Protein AF-A0ABD7TX06-F1 (afdb_monomer_lite)

InterPro domains:
  IPR019251 Domain of unknown function DUF2231, transmembrane [PF09990] (2-89)

Secondary structure (DSSP, 8-state):
---HHHHHHHHHHHHHHHHHHHHHHHHH--HHHHHHHHHHHHHHHHHHHHHHHTTHHHHHHHHHHS-HHHHHHHHHHHHHHHHHHHHHHHHHHHHHHHHHHTT-TT--

pLDDT: mean 84.51, std 13.32, range [43.75, 97.19]

Radius of gyration: 16.76 Å; chains: 1; bounding box: 37×19×48 Å

Structure (mmCIF, N/CA/C/O backbone):
data_AF-A0ABD7TX06-F1
#
_entry.id   AF-A0ABD7TX06-F1
#
loop_
_atom_site.group_PDB
_atom_site.id
_atom_site.type_symbol
_atom_site.label_atom_id
_atom_site.label_alt_id
_atom_site.label_comp_id
_atom_site.label_asym_id
_atom_site.label_entity_id
_atom_site.label_seq_id
_atom_site.pdbx_PDB_ins_code
_atom_site.Cartn_x
_atom_site.Cartn_y
_atom_site.Cartn_z
_atom_site.occupancy
_atom_site.B_iso_or_equiv
_atom_site.auth_seq_id
_atom_site.auth_comp_id
_atom_site.auth_asym_id
_atom_site.auth_atom_id
_atom_site.pdbx_PDB_model_num
ATOM 1 N N . MET A 1 1 ? 23.122 -10.996 -10.806 1.00 45.19 1 MET A N 1
ATOM 2 C CA . MET A 1 1 ? 21.690 -11.373 -10.761 1.00 45.19 1 MET A CA 1
ATOM 3 C C . MET A 1 1 ? 20.922 -10.098 -10.468 1.00 45.19 1 MET A C 1
ATOM 5 O O . MET A 1 1 ? 21.385 -9.391 -9.576 1.00 45.19 1 MET A O 1
ATOM 9 N N . PRO A 1 2 ? 19.848 -9.741 -11.194 1.00 50.44 2 PRO A N 1
ATOM 10 C CA . PRO A 1 2 ? 19.104 -8.538 -10.861 1.00 50.44 2 PRO A CA 1
ATOM 11 C C . PRO A 1 2 ? 18.390 -8.828 -9.539 1.00 50.44 2 PRO A C 1
ATOM 13 O O . PRO A 1 2 ? 17.376 -9.510 -9.500 1.00 50.44 2 PRO A O 1
ATOM 16 N N . LEU A 1 3 ? 18.982 -8.388 -8.430 1.00 48.09 3 LEU A N 1
ATOM 17 C CA . LEU A 1 3 ? 18.360 -8.443 -7.104 1.00 48.09 3 LEU A CA 1
ATOM 18 C C . LEU A 1 3 ? 17.135 -7.510 -7.038 1.00 48.09 3 LEU A C 1
ATOM 20 O O . LEU A 1 3 ? 16.281 -7.654 -6.171 1.00 48.09 3 LEU A O 1
ATOM 24 N N . HIS A 1 4 ? 17.051 -6.581 -7.991 1.00 49.94 4 HIS A N 1
ATOM 25 C CA . HIS A 1 4 ? 16.104 -5.477 -8.072 1.00 49.94 4 HIS A CA 1
ATOM 26 C C . HIS A 1 4 ? 14.615 -5.890 -8.065 1.00 49.94 4 HIS A C 1
ATOM 28 O O . HIS A 1 4 ? 13.906 -5.386 -7.195 1.00 49.94 4 HIS A O 1
ATOM 34 N N . PRO A 1 5 ? 14.124 -6.881 -8.848 1.00 56.25 5 PRO A N 1
ATOM 35 C CA . PRO A 1 5 ? 12.699 -7.240 -8.853 1.00 56.25 5 PRO A CA 1
ATOM 36 C C . PRO A 1 5 ? 12.209 -7.814 -7.517 1.00 56.25 5 PRO A C 1
ATOM 38 O O . PRO A 1 5 ? 11.039 -7.669 -7.165 1.00 56.25 5 PRO A O 1
ATOM 41 N N . LEU A 1 6 ? 13.102 -8.458 -6.757 1.00 52.09 6 LEU A N 1
ATOM 42 C CA . LEU A 1 6 ? 12.753 -9.131 -5.507 1.00 52.09 6 LEU A CA 1
ATOM 43 C C . LEU A 1 6 ? 12.515 -8.132 -4.366 1.00 52.09 6 LEU A C 1
ATOM 45 O O . LEU A 1 6 ? 11.606 -8.327 -3.562 1.00 52.09 6 LEU A O 1
ATOM 49 N N . PHE A 1 7 ? 13.299 -7.050 -4.316 1.00 52.03 7 PHE A N 1
ATOM 50 C CA . PHE A 1 7 ? 13.157 -6.020 -3.285 1.00 52.03 7 PHE A CA 1
ATOM 51 C C . PHE A 1 7 ? 12.019 -5.036 -3.583 1.00 52.03 7 PHE A C 1
ATOM 53 O O . PHE A 1 7 ? 11.390 -4.569 -2.637 1.00 52.03 7 PHE A O 1
ATOM 60 N N . VAL A 1 8 ? 11.695 -4.784 -4.861 1.00 56.72 8 VAL A N 1
ATOM 61 C CA . VAL A 1 8 ? 10.598 -3.869 -5.236 1.00 56.72 8 VAL A CA 1
ATOM 62 C C . VAL A 1 8 ? 9.195 -4.495 -5.201 1.00 56.72 8 VAL A C 1
ATOM 64 O O . VAL A 1 8 ? 8.220 -3.770 -5.031 1.00 56.72 8 VAL A O 1
ATOM 67 N N . HIS A 1 9 ? 9.053 -5.825 -5.309 1.00 64.94 9 HIS A N 1
ATOM 68 C CA . HIS A 1 9 ? 7.734 -6.493 -5.274 1.00 64.94 9 HIS A CA 1
ATOM 69 C C . HIS A 1 9 ? 7.293 -6.956 -3.875 1.00 64.94 9 HIS A C 1
ATOM 71 O O . HIS A 1 9 ? 6.107 -7.203 -3.642 1.00 64.94 9 HIS A O 1
ATOM 77 N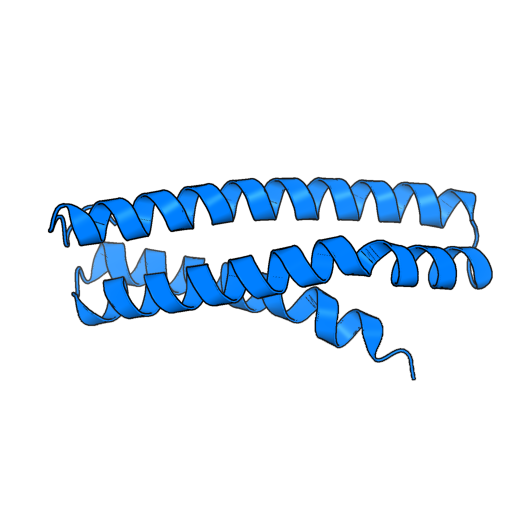 N . PHE A 1 10 ? 8.222 -7.055 -2.921 1.00 69.00 10 PHE A N 1
ATOM 78 C CA . PHE A 1 10 ? 7.934 -7.464 -1.542 1.00 69.00 10 PHE A CA 1
ATOM 79 C C . PHE A 1 10 ? 6.873 -6.598 -0.814 1.00 69.00 10 PHE A C 1
ATOM 81 O O . PHE A 1 10 ? 6.054 -7.164 -0.082 1.00 69.00 10 PHE A O 1
ATOM 88 N N . PRO A 1 11 ? 6.782 -5.269 -1.034 1.00 80.62 11 PRO A N 1
ATOM 89 C CA . PRO A 1 11 ? 5.785 -4.434 -0.359 1.00 80.62 11 PRO A CA 1
ATOM 90 C C . PRO A 1 11 ? 4.336 -4.749 -0.732 1.00 80.62 11 PRO A C 1
ATOM 92 O O . PRO A 1 11 ? 3.459 -4.728 0.129 1.00 80.62 11 PRO A O 1
ATOM 95 N N . ILE A 1 12 ? 4.067 -5.083 -1.998 1.00 83.81 12 ILE A N 1
ATOM 96 C CA . ILE A 1 12 ? 2.711 -5.417 -2.462 1.00 83.81 12 ILE A CA 1
ATOM 97 C C . ILE A 1 12 ? 2.218 -6.709 -1.815 1.00 83.81 12 ILE A C 1
ATOM 99 O O . ILE A 1 12 ? 1.042 -6.802 -1.461 1.00 83.81 12 ILE A O 1
ATOM 103 N N . ALA A 1 13 ? 3.104 -7.685 -1.599 1.00 86.06 13 ALA A N 1
ATOM 104 C CA . ALA A 1 13 ? 2.758 -8.893 -0.857 1.00 86.06 13 ALA A CA 1
ATOM 105 C C . ALA A 1 13 ? 2.374 -8.561 0.594 1.00 86.06 13 ALA A C 1
ATOM 107 O O . ALA A 1 13 ? 1.368 -9.066 1.093 1.00 86.06 13 ALA A O 1
ATOM 108 N N . LEU A 1 14 ? 3.120 -7.662 1.247 1.00 89.50 14 LEU A N 1
ATOM 109 C CA . LEU A 1 14 ? 2.840 -7.230 2.616 1.00 89.50 14 LEU A CA 1
ATOM 110 C C . LEU A 1 14 ? 1.512 -6.458 2.721 1.00 89.50 14 LEU A C 1
ATOM 112 O O . LEU A 1 14 ? 0.710 -6.735 3.610 1.00 89.50 14 LEU A O 1
ATOM 116 N N . LEU A 1 15 ? 1.239 -5.549 1.781 1.00 92.31 15 LEU A N 1
ATOM 117 C CA . LEU A 1 15 ? -0.023 -4.804 1.706 1.00 92.31 15 LEU A CA 1
ATOM 118 C C . LEU A 1 15 ? -1.217 -5.712 1.370 1.00 92.31 15 LEU A C 1
ATOM 120 O O . LEU A 1 15 ? -2.282 -5.588 1.969 1.00 92.31 15 LEU A O 1
ATOM 124 N N . SER A 1 16 ? -1.030 -6.698 0.492 1.00 91.62 16 SER A N 1
ATOM 125 C CA . SER A 1 16 ? -2.061 -7.704 0.199 1.00 91.62 16 SER A CA 1
ATOM 126 C C . SER A 1 16 ? -2.344 -8.590 1.414 1.00 91.62 16 SER A C 1
ATOM 128 O O . SER A 1 16 ? -3.496 -8.914 1.699 1.00 91.62 16 SER A O 1
ATOM 130 N N . PHE A 1 17 ? -1.308 -8.943 2.180 1.00 92.94 17 PHE A N 1
ATOM 131 C CA . PHE A 1 17 ? -1.472 -9.635 3.454 1.00 92.94 17 PHE A CA 1
ATOM 132 C C . PHE A 1 17 ? -2.211 -8.762 4.478 1.00 92.94 17 PHE A C 1
ATOM 134 O O . PHE A 1 17 ? -3.079 -9.267 5.189 1.00 92.94 17 PHE A O 1
ATOM 141 N N . ALA A 1 18 ? -1.957 -7.449 4.496 1.00 94.12 18 ALA A N 1
ATOM 142 C CA . ALA A 1 18 ? -2.720 -6.499 5.304 1.00 94.12 18 ALA A CA 1
ATOM 143 C C . ALA A 1 18 ? -4.223 -6.566 4.991 1.00 94.12 18 ALA A C 1
ATOM 145 O O . ALA A 1 18 ? -5.027 -6.604 5.916 1.00 94.12 18 ALA A O 1
ATOM 146 N N . THR A 1 19 ? -4.613 -6.681 3.717 1.00 94.19 19 THR A N 1
ATOM 147 C CA . THR A 1 19 ? -6.022 -6.874 3.331 1.00 94.19 19 THR A CA 1
ATOM 148 C C . THR A 1 19 ? -6.622 -8.133 3.959 1.00 94.19 19 THR A C 1
ATOM 150 O O . THR A 1 19 ? -7.740 -8.088 4.468 1.00 94.19 19 THR A O 1
ATOM 153 N N . LEU A 1 20 ? -5.888 -9.250 3.998 1.00 94.50 20 LEU A N 1
ATOM 154 C CA . LEU A 1 20 ? -6.368 -10.474 4.655 1.00 94.50 20 LEU A CA 1
ATOM 155 C C . LEU A 1 20 ? -6.552 -10.277 6.165 1.00 94.50 20 LEU A C 1
ATOM 157 O O . LEU A 1 20 ? -7.570 -10.690 6.721 1.00 94.50 20 LEU A O 1
ATOM 161 N N . ILE A 1 21 ? -5.600 -9.612 6.825 1.00 93.31 21 ILE A N 1
ATOM 162 C CA . ILE A 1 21 ? -5.714 -9.285 8.252 1.00 93.31 21 ILE A CA 1
ATOM 163 C C . ILE A 1 21 ? -6.884 -8.328 8.504 1.00 93.31 21 ILE A C 1
ATOM 165 O O . ILE A 1 21 ? -7.601 -8.513 9.483 1.00 93.31 21 ILE A O 1
ATOM 169 N N . ALA A 1 22 ? -7.130 -7.362 7.616 1.00 92.19 22 ALA A N 1
ATOM 170 C CA . ALA A 1 22 ? -8.278 -6.464 7.698 1.00 92.19 22 ALA A CA 1
ATOM 171 C C . ALA A 1 22 ? -9.601 -7.231 7.637 1.00 92.19 22 ALA A C 1
ATOM 173 O O . ALA A 1 22 ? -10.451 -7.041 8.501 1.00 92.19 22 ALA A O 1
ATOM 174 N N . LEU A 1 23 ? -9.749 -8.170 6.698 1.00 92.88 23 LEU A N 1
ATOM 175 C CA . LEU A 1 23 ? -10.940 -9.023 6.624 1.00 92.88 23 LEU A CA 1
ATOM 176 C C . LEU A 1 23 ? -11.149 -9.827 7.915 1.00 92.88 23 LEU A C 1
ATOM 178 O O . LEU A 1 23 ? -12.263 -9.886 8.438 1.00 92.88 23 LEU A O 1
ATOM 182 N N . LEU A 1 24 ? -10.081 -10.409 8.469 1.00 91.25 24 LEU A N 1
ATOM 183 C CA . LEU A 1 24 ? -10.153 -11.125 9.745 1.00 91.25 24 LEU A CA 1
ATOM 184 C C . LEU A 1 24 ? -10.499 -10.197 10.914 1.00 91.25 24 LEU A C 1
ATOM 186 O O . LEU A 1 24 ? -11.250 -10.596 11.807 1.00 91.25 24 LEU A O 1
ATOM 190 N N . ASN A 1 25 ? -9.976 -8.969 10.919 1.00 88.81 25 ASN A N 1
ATOM 191 C CA . ASN A 1 25 ? -10.266 -7.996 11.962 1.00 88.81 25 ASN A CA 1
ATOM 192 C C . ASN A 1 25 ? -11.739 -7.570 11.944 1.00 88.81 25 ASN A C 1
ATOM 194 O O . ASN A 1 25 ? -12.353 -7.541 13.009 1.00 88.81 25 ASN A O 1
ATOM 198 N N . VAL A 1 26 ? -12.339 -7.398 10.761 1.00 87.44 26 VAL A N 1
ATOM 199 C CA . VAL A 1 26 ? -13.769 -7.056 10.623 1.00 87.44 26 VAL A CA 1
ATOM 200 C C . VAL A 1 26 ? -14.648 -8.139 11.248 1.00 87.44 26 VAL A C 1
ATOM 202 O O . VAL A 1 26 ? -15.649 -7.843 11.908 1.00 87.44 26 VAL A O 1
ATOM 205 N N . MET A 1 27 ? -14.263 -9.407 11.072 1.00 88.75 27 MET A N 1
ATOM 206 C CA . MET A 1 27 ? -15.009 -10.553 11.593 1.00 88.75 27 MET A CA 1
ATOM 207 C C . MET A 1 27 ? -14.800 -10.769 13.097 1.00 88.75 27 MET A C 1
ATOM 209 O O . MET A 1 27 ? -15.750 -11.095 13.807 1.00 88.75 27 MET A O 1
ATOM 213 N N . LEU A 1 28 ? -13.566 -10.619 13.589 1.00 88.25 28 LEU A N 1
ATOM 214 C CA . LEU A 1 28 ? -13.189 -10.999 14.957 1.00 88.25 28 LEU A CA 1
ATOM 215 C C . LEU A 1 28 ? -13.142 -9.826 15.944 1.00 88.25 28 LEU A C 1
ATOM 217 O O . LEU A 1 28 ? -13.215 -10.058 17.150 1.00 88.25 28 LEU A O 1
ATOM 221 N N . LYS A 1 29 ? -13.002 -8.590 15.452 1.00 83.75 29 LYS A N 1
ATOM 222 C CA . LYS A 1 29 ? -12.958 -7.326 16.210 1.00 83.75 29 LYS A CA 1
ATOM 223 C C . LYS A 1 29 ? -11.983 -7.352 17.390 1.00 83.75 29 LYS A C 1
ATOM 225 O O . LYS A 1 29 ? -12.289 -6.906 18.497 1.00 83.75 29 LYS A O 1
ATOM 230 N N . LYS A 1 30 ? -10.795 -7.925 17.171 1.00 84.50 30 LYS A N 1
ATOM 231 C CA . LYS A 1 30 ? -9.760 -8.063 18.205 1.00 84.50 30 LYS A CA 1
ATOM 232 C C . LYS A 1 30 ? -8.791 -6.889 18.147 1.00 84.50 30 LYS A C 1
ATOM 234 O O . LYS A 1 30 ? -8.204 -6.613 17.107 1.00 84.50 30 LYS A O 1
ATOM 239 N N . LYS A 1 31 ? -8.530 -6.266 19.298 1.00 84.75 31 LYS A N 1
ATOM 240 C CA . LYS A 1 31 ? -7.568 -5.154 19.411 1.00 84.75 31 LYS A CA 1
ATOM 241 C C . LYS A 1 31 ? -6.170 -5.528 18.907 1.00 84.75 31 LYS A C 1
ATOM 243 O O . LYS A 1 31 ? -5.552 -4.737 18.202 1.00 84.75 31 LYS A O 1
ATOM 248 N N . ASP A 1 32 ? -5.717 -6.750 19.185 1.00 87.94 32 ASP A N 1
ATOM 249 C CA . ASP A 1 32 ? -4.402 -7.232 18.742 1.00 87.94 32 ASP A CA 1
ATOM 250 C C . ASP A 1 32 ? -4.302 -7.336 17.212 1.00 87.94 32 ASP A C 1
ATOM 252 O O . ASP A 1 32 ? -3.256 -7.036 16.634 1.00 87.94 32 ASP A O 1
ATOM 256 N N . LEU A 1 33 ? -5.398 -7.712 16.540 1.00 88.62 33 LEU A N 1
ATOM 257 C CA . LEU A 1 33 ? -5.464 -7.766 15.077 1.00 88.62 33 LEU A CA 1
ATOM 258 C C . LEU A 1 33 ? -5.490 -6.360 14.477 1.00 88.62 33 LEU A C 1
ATOM 260 O O . LEU A 1 33 ? -4.758 -6.103 13.527 1.00 88.62 33 LEU A O 1
ATOM 264 N N . SER A 1 34 ? -6.256 -5.442 15.069 1.00 90.38 34 SER A N 1
ATOM 265 C CA . SER A 1 34 ? -6.289 -4.031 14.668 1.00 90.38 34 SER A CA 1
ATOM 266 C C . SER A 1 34 ? -4.906 -3.369 14.762 1.00 90.38 34 SER A C 1
ATOM 268 O O . SER A 1 34 ? -4.488 -2.672 13.834 1.00 90.38 34 SER A O 1
ATOM 270 N N . PHE A 1 35 ? -4.164 -3.633 15.842 1.00 91.12 35 PHE A N 1
ATOM 271 C CA . PHE A 1 35 ? -2.802 -3.126 16.018 1.00 91.12 35 PHE A CA 1
ATOM 272 C C . PHE A 1 35 ? -1.810 -3.776 15.042 1.00 91.12 35 PHE A C 1
ATOM 274 O O . PHE A 1 35 ? -1.022 -3.080 14.403 1.00 91.12 35 PHE A O 1
ATOM 281 N N 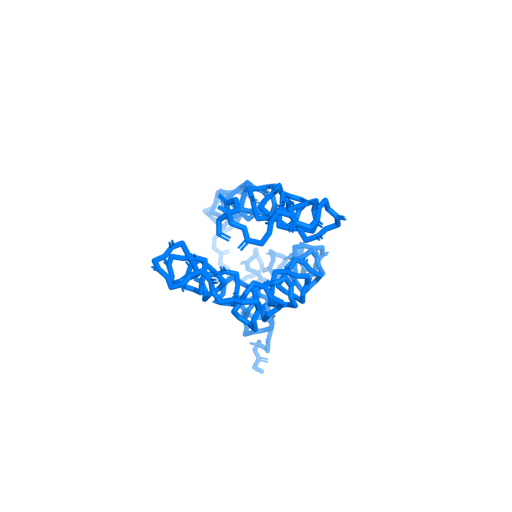. SER A 1 36 ? -1.885 -5.100 14.868 1.00 93.06 36 SER A N 1
ATOM 282 C CA . SER A 1 36 ? -1.051 -5.825 13.897 1.00 93.06 36 SER A CA 1
ATOM 283 C C . SER A 1 36 ? -1.285 -5.325 12.469 1.00 93.06 36 SER A C 1
ATOM 285 O O . SER A 1 36 ? -0.330 -5.101 11.729 1.00 93.06 36 SER A O 1
ATOM 287 N N . LEU A 1 37 ? -2.547 -5.084 12.100 1.00 94.56 37 LEU A N 1
ATOM 288 C CA . LEU A 1 37 ? -2.931 -4.506 10.815 1.00 94.56 37 LEU A CA 1
ATOM 289 C C . LEU A 1 37 ? -2.290 -3.134 10.599 1.00 94.56 37 LEU A C 1
ATOM 291 O O . LEU A 1 37 ? -1.730 -2.889 9.535 1.00 94.56 37 LEU A O 1
ATOM 295 N N . ALA A 1 38 ? -2.328 -2.261 11.609 1.00 94.81 38 ALA A N 1
ATOM 296 C CA . ALA A 1 38 ? -1.714 -0.940 11.526 1.00 94.81 38 ALA A CA 1
ATOM 297 C C . ALA A 1 38 ? -0.202 -1.023 11.273 1.00 94.81 38 ALA A C 1
ATOM 299 O O . ALA A 1 38 ? 0.312 -0.312 10.411 1.00 94.81 38 ALA A O 1
ATOM 300 N N . LEU A 1 39 ? 0.506 -1.924 11.963 1.00 95.38 39 LEU A N 1
ATOM 301 C CA . LEU A 1 39 ? 1.938 -2.131 11.734 1.00 95.38 39 LEU A CA 1
ATOM 302 C C . LEU A 1 39 ? 2.219 -2.616 10.308 1.00 95.38 39 LEU A C 1
ATOM 304 O O . LEU A 1 39 ? 3.063 -2.039 9.626 1.00 95.38 39 LEU A O 1
ATOM 308 N N . ILE A 1 40 ? 1.498 -3.638 9.839 1.00 95.00 40 ILE A N 1
ATOM 309 C CA . ILE A 1 40 ? 1.683 -4.192 8.490 1.00 95.00 40 ILE A CA 1
ATOM 310 C C . ILE A 1 40 ? 1.407 -3.121 7.426 1.00 95.00 40 ILE A C 1
ATOM 312 O O . ILE A 1 40 ? 2.193 -2.990 6.490 1.00 95.00 40 ILE A O 1
ATOM 316 N N . LEU A 1 41 ? 0.343 -2.327 7.586 1.00 95.94 41 LEU A N 1
ATOM 317 C CA . LEU A 1 41 ? 0.014 -1.223 6.681 1.00 95.94 41 LEU A CA 1
ATOM 318 C C . LEU A 1 41 ? 1.114 -0.1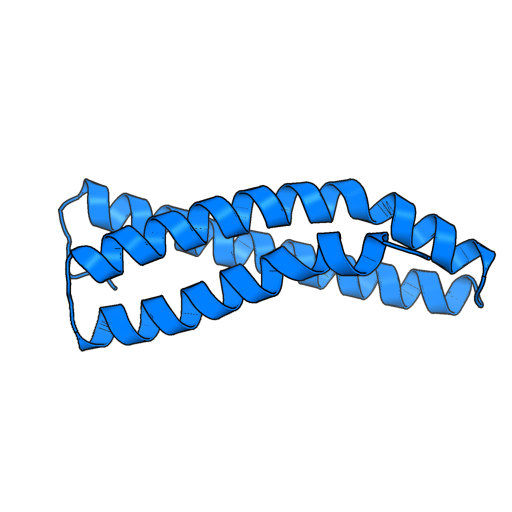55 6.653 1.00 95.94 41 LEU A C 1
ATOM 320 O O . LEU A 1 41 ? 1.532 0.241 5.569 1.00 95.94 41 LEU A O 1
ATOM 324 N N . ILE A 1 42 ? 1.639 0.261 7.811 1.00 95.69 42 ILE A N 1
ATOM 325 C CA . ILE A 1 42 ? 2.732 1.244 7.885 1.00 95.69 42 ILE A CA 1
ATOM 326 C C . ILE A 1 42 ? 3.992 0.713 7.193 1.00 95.69 42 ILE A C 1
ATOM 328 O O . 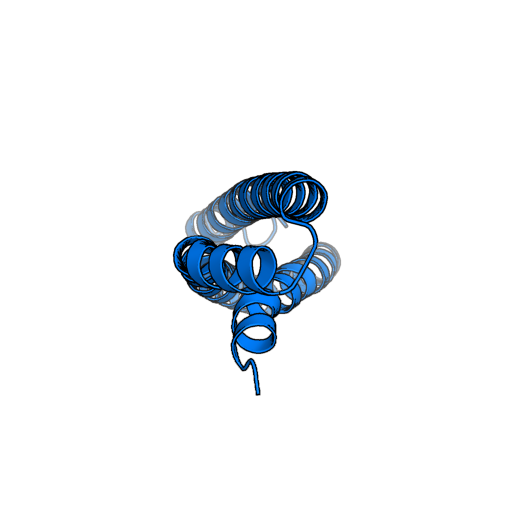ILE A 1 42 ? 4.540 1.382 6.318 1.00 95.69 42 ILE A O 1
ATOM 332 N N . PHE A 1 43 ? 4.456 -0.486 7.556 1.00 94.94 43 PHE A N 1
ATOM 333 C CA . PHE A 1 43 ? 5.668 -1.059 6.964 1.00 94.94 43 PHE A CA 1
ATOM 334 C C . PHE A 1 43 ? 5.494 -1.338 5.467 1.00 94.94 43 PHE A C 1
ATOM 336 O O . PHE A 1 43 ? 6.406 -1.071 4.681 1.00 94.94 43 PHE A O 1
ATOM 343 N N . GLY A 1 44 ? 4.318 -1.816 5.057 1.00 94.19 44 GLY A N 1
ATOM 344 C CA . GLY A 1 44 ? 3.959 -2.017 3.655 1.00 94.19 44 GLY A CA 1
ATOM 345 C C . GLY A 1 44 ? 3.952 -0.712 2.865 1.00 94.19 44 GLY A C 1
ATOM 346 O O . GLY A 1 44 ? 4.539 -0.658 1.790 1.00 94.19 44 GLY A O 1
ATOM 347 N N . MET A 1 45 ? 3.381 0.363 3.415 1.00 95.12 45 MET A N 1
ATOM 348 C CA . MET A 1 45 ? 3.378 1.671 2.756 1.00 95.12 45 MET A CA 1
ATOM 349 C C . MET A 1 45 ? 4.771 2.278 2.646 1.00 95.12 45 MET A C 1
ATOM 351 O O . MET A 1 45 ? 5.127 2.775 1.582 1.00 95.12 45 MET A O 1
ATOM 355 N N . LEU A 1 46 ? 5.576 2.228 3.711 1.00 94.19 46 LEU A N 1
ATOM 356 C CA . LEU A 1 46 ? 6.935 2.775 3.685 1.00 94.19 46 LEU A CA 1
ATOM 357 C C . LEU A 1 46 ? 7.811 2.034 2.674 1.00 94.19 46 LEU A C 1
ATOM 359 O O . LEU A 1 46 ? 8.443 2.657 1.824 1.00 94.19 46 LEU A O 1
ATOM 363 N N . SER A 1 47 ? 7.815 0.702 2.732 1.00 91.44 47 SER A N 1
ATOM 364 C CA . SER A 1 47 ? 8.581 -0.113 1.785 1.00 91.44 47 SER A CA 1
ATOM 365 C C . SER A 1 47 ? 8.049 0.006 0.353 1.00 91.44 47 SER A C 1
ATOM 367 O O . SER A 1 47 ? 8.841 0.024 -0.589 1.00 91.44 47 SER A O 1
ATOM 369 N N . GLY A 1 48 ? 6.733 0.154 0.177 1.00 91.56 48 GLY A N 1
ATOM 370 C CA . GLY A 1 48 ? 6.088 0.361 -1.118 1.00 91.56 48 GLY A CA 1
ATOM 371 C C . GLY A 1 48 ? 6.449 1.703 -1.741 1.00 91.56 48 GLY A C 1
ATOM 372 O O . GLY A 1 48 ? 6.826 1.746 -2.907 1.00 91.56 48 GLY A O 1
ATOM 373 N N . ALA A 1 49 ? 6.418 2.781 -0.957 1.00 91.88 49 ALA A N 1
ATOM 374 C CA . ALA A 1 49 ? 6.830 4.107 -1.408 1.00 91.88 49 ALA A CA 1
ATOM 375 C C . ALA A 1 49 ? 8.314 4.132 -1.800 1.00 91.88 49 ALA A C 1
ATOM 377 O O . ALA A 1 49 ? 8.660 4.641 -2.861 1.00 91.88 49 ALA A O 1
ATOM 378 N N . ILE A 1 50 ? 9.186 3.524 -0.985 1.00 89.81 50 ILE A N 1
ATOM 379 C CA . ILE A 1 50 ? 10.614 3.384 -1.306 1.00 89.81 50 ILE A CA 1
ATOM 380 C C . ILE A 1 50 ? 10.798 2.612 -2.618 1.00 89.81 50 ILE A C 1
ATOM 382 O O . ILE A 1 50 ? 11.571 3.031 -3.472 1.00 89.81 50 ILE A O 1
ATOM 386 N N . SER A 1 51 ? 10.066 1.512 -2.799 1.00 88.19 51 SER A N 1
ATOM 387 C CA . SER A 1 51 ? 10.163 0.680 -4.002 1.00 88.19 51 SER A CA 1
ATOM 388 C C . SER A 1 51 ? 9.683 1.401 -5.257 1.00 88.19 51 SER A C 1
ATOM 390 O O . SER A 1 51 ? 10.322 1.275 -6.295 1.00 88.19 51 SER A O 1
ATOM 392 N N . TYR A 1 52 ? 8.608 2.186 -5.151 1.00 88.12 52 TYR A N 1
ATOM 393 C CA . TYR A 1 52 ? 8.113 3.021 -6.244 1.00 88.12 52 TYR A CA 1
ATOM 394 C C . TYR A 1 52 ? 9.158 4.058 -6.675 1.00 88.12 52 TYR A C 1
ATOM 396 O O . TYR A 1 52 ? 9.441 4.178 -7.858 1.00 88.12 52 TYR A O 1
ATOM 404 N N . LEU A 1 53 ? 9.806 4.736 -5.720 1.00 87.25 53 LEU A N 1
ATOM 405 C CA . LEU A 1 53 ? 10.865 5.716 -6.008 1.00 87.25 53 LEU A CA 1
ATOM 406 C C . LEU A 1 53 ? 12.148 5.095 -6.590 1.00 87.25 53 LEU A C 1
A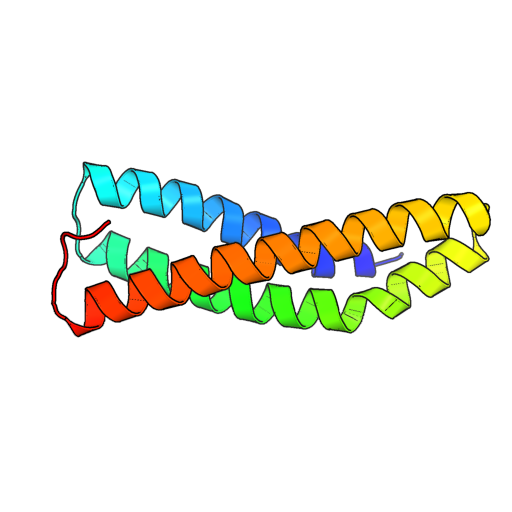TOM 408 O O . LEU A 1 53 ? 12.953 5.799 -7.186 1.00 87.25 53 LEU A O 1
ATOM 412 N N . LEU A 1 54 ? 12.373 3.797 -6.380 1.00 84.88 54 LEU A N 1
ATOM 413 C CA . LEU A 1 54 ? 13.515 3.050 -6.926 1.00 84.88 54 LEU A CA 1
ATOM 414 C C . LEU A 1 54 ? 13.197 2.383 -8.279 1.00 84.88 54 LEU A C 1
ATOM 416 O O . LEU A 1 54 ? 14.069 1.702 -8.836 1.00 84.88 54 LEU A O 1
ATOM 420 N N . GLY A 1 55 ? 11.970 2.550 -8.786 1.00 79.75 55 GLY A N 1
ATOM 421 C CA . GLY A 1 55 ? 11.448 1.906 -9.993 1.00 79.75 55 GLY A CA 1
ATOM 422 C C . GLY A 1 55 ? 12.236 2.232 -11.262 1.00 79.75 55 GLY A C 1
ATOM 423 O O . GLY A 1 55 ? 12.524 1.311 -12.027 1.00 79.75 55 GLY A O 1
ATOM 424 N N . ASP A 1 56 ? 12.690 3.480 -11.410 1.00 80.06 56 ASP A N 1
ATOM 425 C CA . ASP A 1 56 ? 13.391 4.012 -12.592 1.00 80.06 56 ASP A CA 1
ATOM 426 C C . ASP A 1 56 ? 14.599 3.152 -13.002 1.00 80.06 56 ASP A C 1
ATOM 428 O O . ASP A 1 56 ? 14.831 2.857 -14.172 1.00 80.06 56 ASP A O 1
ATOM 432 N N . SER A 1 57 ? 15.354 2.647 -12.023 1.00 76.19 57 SER A N 1
ATOM 433 C CA . SER A 1 57 ? 16.511 1.778 -12.298 1.00 76.19 57 SER A CA 1
ATOM 434 C C . SER A 1 57 ? 16.134 0.420 -12.915 1.00 76.19 57 SER A C 1
ATOM 436 O O . SER A 1 57 ? 16.938 -0.195 -13.619 1.00 76.19 57 SER A O 1
ATOM 438 N N . GLY A 1 58 ? 14.910 -0.055 -12.672 1.00 75.69 58 GLY A N 1
ATOM 439 C CA . GLY A 1 58 ? 14.353 -1.244 -13.315 1.00 75.69 58 GLY A CA 1
ATOM 440 C C . GLY A 1 58 ? 13.897 -0.970 -14.747 1.00 75.69 58 GLY A C 1
ATOM 441 O O . GLY A 1 58 ? 14.089 -1.823 -15.618 1.00 75.69 58 GLY A O 1
ATOM 442 N N . GLU A 1 59 ? 13.354 0.222 -14.999 1.00 79.81 59 GLU A N 1
ATOM 443 C CA . GLU A 1 59 ? 12.993 0.693 -16.337 1.00 79.81 59 GLU A CA 1
ATOM 444 C C . GLU A 1 59 ? 14.229 0.801 -17.234 1.00 79.81 59 GLU A C 1
ATOM 446 O O . GLU A 1 59 ? 14.275 0.166 -18.289 1.00 79.81 59 GLU A O 1
ATOM 451 N N . GLU A 1 60 ? 15.269 1.510 -16.782 1.00 81.44 60 GLU A N 1
ATOM 452 C CA . GLU A 1 60 ? 16.514 1.687 -17.538 1.00 81.44 60 GLU A CA 1
ATOM 453 C C . GLU A 1 60 ? 17.138 0.341 -17.932 1.00 81.44 60 GLU A C 1
ATOM 455 O O . GLU A 1 60 ? 17.560 0.139 -19.075 1.00 81.44 60 GLU A O 1
ATOM 460 N N . TYR A 1 61 ? 17.159 -0.620 -17.002 1.00 82.25 61 TYR A N 1
ATOM 461 C CA . TYR A 1 61 ? 17.664 -1.965 -17.269 1.00 82.25 61 TYR A CA 1
ATOM 462 C C . TYR A 1 61 ? 16.836 -2.688 -18.340 1.00 82.25 61 TYR A C 1
ATOM 464 O O . TYR A 1 61 ? 17.402 -3.331 -19.232 1.00 82.25 61 TYR A O 1
ATOM 472 N N . ALA A 1 62 ? 15.507 -2.586 -18.268 1.00 80.69 62 ALA A N 1
ATOM 473 C CA . ALA A 1 62 ? 14.605 -3.234 -19.209 1.00 80.69 62 ALA A CA 1
ATOM 474 C C . ALA A 1 62 ? 14.691 -2.608 -20.612 1.00 80.69 62 ALA A C 1
ATOM 476 O O . ALA A 1 62 ? 14.746 -3.342 -21.601 1.00 80.69 62 ALA A O 1
ATOM 477 N N . MET A 1 63 ? 14.790 -1.280 -20.711 1.00 83.12 63 MET A N 1
ATOM 478 C CA . MET A 1 63 ? 14.964 -0.574 -21.986 1.00 83.12 63 MET A CA 1
ATOM 479 C C . MET A 1 63 ? 16.275 -0.948 -22.693 1.00 83.12 63 MET A C 1
ATOM 481 O O . MET A 1 63 ? 16.321 -0.975 -23.920 1.00 83.12 63 MET A O 1
ATOM 485 N N . GLN A 1 64 ? 17.335 -1.267 -21.941 1.00 84.56 64 GLN A N 1
ATOM 486 C CA . GLN A 1 6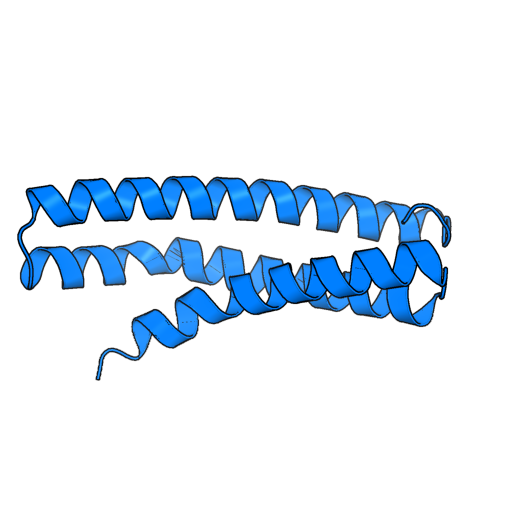4 ? 18.627 -1.681 -22.504 1.00 84.56 64 GLN A CA 1
ATOM 487 C C . GLN A 1 64 ? 18.647 -3.129 -23.022 1.00 84.56 64 GLN A C 1
ATOM 489 O O . GLN A 1 64 ? 19.465 -3.454 -23.883 1.00 84.56 64 GLN A O 1
ATOM 494 N N . HIS A 1 65 ? 17.786 -4.008 -22.497 1.00 84.62 65 HIS A N 1
ATOM 495 C CA . HIS A 1 65 ? 17.844 -5.454 -22.764 1.00 84.62 65 HIS A CA 1
ATOM 496 C C . HIS A 1 65 ? 16.668 -5.995 -23.590 1.00 84.62 65 HIS A C 1
ATOM 498 O O . HIS A 1 65 ? 16.741 -7.120 -24.088 1.00 84.62 65 HIS A O 1
ATOM 504 N N . PHE A 1 66 ? 15.596 -5.221 -23.757 1.00 84.19 66 PHE A N 1
ATOM 505 C CA . PHE A 1 66 ? 14.382 -5.628 -24.469 1.00 84.19 66 PHE A CA 1
ATOM 506 C C . PHE A 1 66 ? 13.935 -4.551 -25.471 1.00 84.19 66 PHE A C 1
ATOM 508 O O . PHE A 1 66 ? 14.566 -3.508 -25.597 1.00 84.19 66 PHE A O 1
ATOM 515 N N . ASN A 1 67 ? 12.858 -4.807 -26.229 1.00 85.00 67 ASN A N 1
ATOM 516 C CA . ASN A 1 67 ? 12.335 -3.835 -27.196 1.00 85.00 67 ASN A CA 1
ATOM 517 C C . ASN A 1 67 ? 11.820 -2.570 -26.465 1.00 85.00 67 ASN A C 1
ATOM 519 O O . ASN A 1 67 ? 10.799 -2.676 -25.777 1.00 85.00 67 ASN A O 1
ATOM 523 N N . PRO A 1 68 ? 12.449 -1.389 -26.648 1.00 82.44 68 PRO A N 1
ATOM 524 C CA . PRO A 1 68 ? 12.172 -0.204 -25.834 1.00 82.44 68 PRO A CA 1
ATOM 525 C C . PRO A 1 68 ? 10.711 0.250 -25.879 1.00 82.44 68 PRO A C 1
ATOM 527 O O . PRO A 1 68 ? 10.128 0.538 -24.844 1.00 82.44 68 PRO A O 1
ATOM 530 N N . GLN A 1 69 ? 10.088 0.226 -27.061 1.00 82.00 69 GLN A N 1
ATOM 531 C CA . GLN A 1 69 ? 8.713 0.708 -27.256 1.00 82.00 69 GLN A CA 1
ATOM 532 C C . GLN A 1 69 ? 7.686 -0.163 -26.526 1.00 82.00 69 GLN A C 1
ATOM 534 O O . GLN A 1 69 ? 6.688 0.327 -26.002 1.00 82.00 69 GLN A O 1
ATOM 539 N N . HIS A 1 70 ? 7.920 -1.476 -26.495 1.00 82.62 70 HIS A N 1
ATOM 540 C CA . HIS A 1 70 ? 7.045 -2.398 -25.780 1.00 82.62 70 HIS A CA 1
ATOM 541 C C . HIS A 1 70 ? 7.257 -2.297 -24.264 1.00 82.62 70 HIS A C 1
ATOM 543 O O . HIS A 1 70 ? 6.284 -2.287 -23.512 1.00 82.62 70 HIS A O 1
ATOM 549 N N . VAL A 1 71 ? 8.515 -2.176 -23.829 1.00 85.62 71 VAL A N 1
ATOM 550 C CA . VAL A 1 71 ? 8.895 -2.040 -22.417 1.00 85.62 71 VAL A CA 1
ATOM 551 C C . VAL A 1 71 ? 8.314 -0.775 -21.801 1.00 85.62 71 VAL A C 1
ATOM 553 O O . VAL A 1 71 ? 7.644 -0.879 -20.783 1.00 85.62 71 VAL A O 1
ATOM 556 N N . GLU A 1 72 ? 8.503 0.381 -22.436 1.00 86.31 72 GLU A N 1
ATOM 557 C CA . GLU A 1 72 ? 8.025 1.682 -21.947 1.00 86.31 72 GLU A CA 1
ATOM 558 C C . GLU A 1 72 ? 6.512 1.651 -21.677 1.00 86.31 72 GLU A C 1
ATOM 560 O O . GLU A 1 72 ? 6.051 2.004 -20.593 1.00 86.31 72 GLU A O 1
ATOM 565 N N . SER A 1 73 ? 5.728 1.103 -22.616 1.00 88.44 73 SER A N 1
ATOM 566 C CA . SER A 1 73 ? 4.273 0.984 -22.449 1.00 88.44 73 SER A CA 1
ATOM 567 C C . SER A 1 73 ? 3.861 0.099 -21.263 1.00 88.44 73 SER A C 1
ATOM 569 O O . SER A 1 73 ? 2.884 0.396 -20.572 1.00 88.44 73 SER A O 1
ATOM 571 N N . LEU A 1 74 ? 4.601 -0.986 -21.009 1.00 87.81 74 LEU A N 1
ATOM 572 C CA . LEU A 1 74 ? 4.327 -1.910 -19.909 1.00 87.81 74 LEU A CA 1
ATOM 573 C C . LEU A 1 74 ? 4.781 -1.344 -18.562 1.00 87.81 74 LEU A C 1
ATOM 575 O O . LEU A 1 74 ? 4.072 -1.516 -17.570 1.00 87.81 74 LEU A O 1
ATOM 579 N N . VAL A 1 75 ? 5.931 -0.670 -18.528 1.00 87.50 75 VAL A N 1
ATOM 580 C CA . VAL A 1 75 ? 6.462 -0.020 -17.326 1.00 87.50 75 VAL A CA 1
ATOM 581 C C . VAL A 1 75 ? 5.537 1.113 -16.896 1.00 87.50 75 VAL A C 1
ATOM 583 O O . VAL A 1 75 ? 5.077 1.095 -15.759 1.00 87.50 75 VAL A O 1
ATOM 586 N N . HIS A 1 76 ? 5.128 2.001 -17.805 1.00 88.88 76 HIS A N 1
ATOM 587 C CA . HIS A 1 76 ? 4.169 3.061 -17.478 1.00 88.88 76 HIS A CA 1
ATOM 588 C C . HIS A 1 76 ? 2.832 2.527 -16.949 1.00 88.88 76 HIS A C 1
ATOM 590 O O . HIS A 1 76 ? 2.242 3.092 -16.019 1.00 88.88 76 HIS A O 1
ATOM 596 N N . LEU A 1 77 ? 2.337 1.420 -17.513 1.00 91.50 77 LEU A N 1
ATOM 597 C CA . LEU A 1 77 ? 1.136 0.766 -16.999 1.00 91.50 77 LEU A CA 1
ATOM 598 C C . LEU A 1 77 ? 1.364 0.226 -15.577 1.00 91.50 77 LEU A C 1
ATOM 600 O O . LEU A 1 77 ? 0.518 0.416 -14.701 1.00 91.50 77 LEU A O 1
ATOM 604 N N . HIS A 1 78 ? 2.503 -0.428 -15.341 1.00 89.38 78 HIS A N 1
ATOM 605 C CA . HIS A 1 78 ? 2.891 -0.946 -14.030 1.00 89.38 78 HIS A CA 1
ATOM 606 C C . HIS A 1 78 ? 3.014 0.167 -12.980 1.00 89.38 78 HIS A C 1
ATOM 608 O O . HIS A 1 78 ? 2.434 0.044 -11.902 1.00 89.38 78 HIS A O 1
ATOM 614 N N . GLU A 1 79 ? 3.687 1.271 -13.303 1.00 89.06 79 GLU A N 1
ATOM 615 C CA . GLU A 1 79 ? 3.819 2.448 -12.437 1.00 89.06 79 GLU A CA 1
ATOM 616 C C . GLU A 1 79 ? 2.463 3.054 -12.088 1.00 89.06 79 GLU A C 1
ATOM 618 O O . GLU A 1 79 ? 2.187 3.341 -10.922 1.00 89.06 79 GLU A O 1
ATOM 623 N N . THR A 1 80 ? 1.571 3.183 -13.075 1.00 92.94 80 THR A N 1
ATOM 624 C CA . THR A 1 80 ? 0.215 3.698 -12.852 1.00 92.94 80 THR A CA 1
ATOM 625 C C . THR A 1 80 ? -0.529 2.841 -11.827 1.00 92.94 80 THR A C 1
ATOM 627 O O . THR A 1 80 ? -1.106 3.368 -10.872 1.00 92.94 80 THR A O 1
ATOM 630 N N . PHE A 1 81 ? -0.491 1.513 -11.971 1.00 92.69 81 PHE A N 1
ATOM 631 C CA . PHE A 1 81 ? -1.108 0.608 -10.999 1.00 92.69 81 PHE A CA 1
ATOM 632 C C . PHE A 1 81 ? -0.418 0.645 -9.634 1.00 92.69 81 PHE A C 1
ATOM 634 O O . PHE A 1 81 ? -1.108 0.607 -8.614 1.00 92.69 81 PHE A O 1
ATOM 641 N N . ALA A 1 82 ? 0.911 0.751 -9.593 1.00 91.38 82 ALA A N 1
ATOM 642 C CA . ALA A 1 82 ? 1.660 0.871 -8.348 1.00 91.38 82 ALA A CA 1
ATOM 643 C C . ALA A 1 82 ? 1.271 2.147 -7.584 1.00 91.38 82 ALA A C 1
ATOM 645 O O . ALA A 1 82 ? 0.993 2.085 -6.385 1.00 91.38 82 ALA A O 1
ATOM 646 N N . MET A 1 83 ? 1.146 3.283 -8.275 1.00 93.00 83 MET A N 1
ATOM 647 C CA . MET A 1 83 ? 0.706 4.543 -7.678 1.00 93.00 83 MET A CA 1
ATOM 648 C C . MET A 1 83 ? -0.741 4.466 -7.178 1.00 93.00 83 MET A C 1
ATOM 650 O O . MET A 1 83 ? -1.019 4.861 -6.045 1.00 93.00 83 MET A O 1
ATOM 654 N N . LEU A 1 84 ? -1.661 3.901 -7.968 1.00 95.62 84 LEU A N 1
ATOM 655 C CA . LEU A 1 84 ? -3.047 3.692 -7.534 1.00 95.62 84 LEU A CA 1
ATOM 656 C C . LEU A 1 84 ? -3.130 2.787 -6.297 1.00 95.62 84 LEU A C 1
ATOM 658 O O . LEU A 1 84 ? -3.886 3.082 -5.369 1.00 95.62 84 LEU A O 1
ATOM 662 N N . ALA A 1 85 ? -2.333 1.718 -6.253 1.00 93.69 85 ALA A N 1
ATOM 663 C CA . ALA A 1 85 ? -2.253 0.840 -5.094 1.00 93.69 85 ALA A CA 1
ATOM 664 C C . ALA A 1 85 ? -1.716 1.582 -3.860 1.00 93.69 85 ALA A C 1
ATOM 666 O O . ALA A 1 85 ? -2.319 1.483 -2.792 1.00 93.69 85 ALA A O 1
ATOM 667 N N . LEU A 1 86 ? -0.640 2.365 -3.993 1.00 94.06 86 LEU A N 1
ATOM 668 C CA . LEU A 1 86 ? -0.094 3.172 -2.895 1.00 94.06 86 LEU A CA 1
ATOM 669 C C . LEU A 1 86 ? -1.104 4.192 -2.367 1.00 94.06 86 LEU A C 1
ATOM 671 O O . LEU A 1 86 ? -1.212 4.368 -1.157 1.00 94.06 86 LEU A O 1
ATOM 675 N N . ILE A 1 87 ? -1.884 4.830 -3.242 1.00 97.06 87 ILE A N 1
ATOM 676 C CA . ILE A 1 87 ? -2.958 5.738 -2.821 1.00 97.06 87 ILE A CA 1
ATOM 677 C C . ILE A 1 87 ? -4.023 4.968 -2.033 1.00 97.06 87 ILE A C 1
ATOM 679 O O . ILE A 1 87 ? -4.390 5.379 -0.932 1.00 97.06 87 ILE A O 1
ATOM 683 N N . ALA A 1 88 ? -4.499 3.836 -2.558 1.00 96.50 88 ALA A N 1
ATOM 684 C CA . ALA A 1 88 ? -5.536 3.035 -1.911 1.00 96.50 88 ALA A CA 1
ATOM 685 C C . ALA A 1 88 ? -5.093 2.512 -0.533 1.00 96.50 88 ALA A C 1
ATOM 687 O O . ALA A 1 88 ? -5.804 2.680 0.460 1.00 96.50 88 ALA A O 1
ATOM 688 N N . TYR A 1 89 ? -3.894 1.933 -0.447 1.00 96.06 89 TYR A N 1
ATOM 689 C CA . TYR A 1 89 ? -3.338 1.450 0.816 1.00 96.06 89 TYR A CA 1
ATOM 690 C C . TYR A 1 89 ? -2.931 2.591 1.756 1.00 96.06 89 TYR A C 1
ATOM 692 O O . TYR A 1 89 ? -3.046 2.448 2.974 1.00 96.06 89 TYR A O 1
ATOM 700 N N . GLY A 1 90 ? -2.532 3.747 1.226 1.00 96.75 90 GLY A N 1
ATOM 701 C CA . GLY A 1 90 ? -2.301 4.962 2.003 1.00 96.75 90 GLY A CA 1
ATOM 702 C C . GLY A 1 90 ? -3.576 5.439 2.701 1.00 96.75 90 GLY A C 1
ATOM 703 O O . GLY A 1 90 ? -3.569 5.661 3.912 1.00 96.75 90 GLY A O 1
ATOM 704 N N . LEU A 1 91 ? -4.697 5.498 1.976 1.00 97.19 91 LEU A N 1
ATOM 705 C CA . LEU A 1 91 ? -6.010 5.797 2.556 1.00 97.19 91 LEU A CA 1
ATOM 706 C C . LEU A 1 91 ? -6.411 4.758 3.609 1.00 97.19 91 LEU A C 1
ATOM 708 O O . LEU A 1 91 ? -6.824 5.136 4.704 1.00 97.19 91 LEU A O 1
ATOM 712 N N . ALA A 1 92 ? -6.231 3.464 3.324 1.00 95.38 92 ALA A N 1
ATOM 713 C CA . ALA A 1 92 ? -6.503 2.398 4.290 1.00 95.38 92 ALA A CA 1
ATOM 714 C C . ALA A 1 92 ? -5.665 2.550 5.573 1.00 95.38 92 ALA A C 1
ATOM 716 O O . ALA A 1 92 ? -6.182 2.384 6.676 1.00 95.38 92 ALA A O 1
ATOM 717 N N . THR A 1 93 ? -4.393 2.939 5.441 1.00 96.00 93 THR A N 1
ATOM 718 C CA . THR A 1 93 ? -3.495 3.206 6.574 1.00 96.00 93 THR A CA 1
ATOM 719 C C . THR A 1 93 ? -4.012 4.365 7.424 1.00 96.00 93 THR A C 1
ATOM 721 O O . THR A 1 93 ? -4.118 4.233 8.642 1.00 96.00 93 THR A O 1
ATOM 724 N N . VAL A 1 94 ? -4.393 5.484 6.799 1.00 95.94 94 VAL A N 1
ATOM 725 C CA . VAL A 1 94 ? -4.945 6.651 7.509 1.00 95.94 94 VAL A CA 1
ATOM 726 C C . VAL A 1 94 ? -6.248 6.298 8.227 1.00 95.94 94 VAL A C 1
ATOM 728 O O . VAL A 1 94 ? -6.409 6.641 9.398 1.00 95.94 94 VAL A O 1
ATOM 731 N N . ILE A 1 95 ? -7.156 5.579 7.560 1.00 94.06 95 ILE A N 1
ATOM 732 C CA . ILE A 1 95 ? -8.425 5.132 8.148 1.00 94.06 95 ILE A CA 1
ATOM 733 C C . ILE A 1 95 ? -8.166 4.233 9.362 1.00 94.06 95 ILE A C 1
ATOM 735 O O . ILE A 1 95 ? -8.758 4.460 10.418 1.00 94.06 95 ILE A O 1
ATOM 739 N N . GLN A 1 96 ? -7.256 3.261 9.247 1.00 92.56 96 GLN A N 1
ATOM 740 C CA . GLN A 1 96 ? -6.932 2.346 10.343 1.00 92.56 96 GLN A CA 1
ATOM 741 C C . GLN A 1 96 ? -6.361 3.090 11.555 1.00 92.56 96 GLN A C 1
ATOM 743 O O . GLN A 1 96 ? -6.804 2.876 12.685 1.00 92.56 96 GLN A O 1
ATOM 748 N N . LEU A 1 97 ? -5.400 3.989 11.332 1.00 93.12 97 LEU A N 1
ATOM 749 C CA . LEU A 1 97 ? -4.787 4.773 12.405 1.00 93.12 97 LEU A CA 1
ATOM 750 C C . LEU A 1 97 ? -5.789 5.727 13.060 1.00 93.12 97 LEU A C 1
ATOM 752 O O . LEU A 1 97 ? -5.810 5.841 14.285 1.00 93.12 97 LEU A O 1
ATOM 756 N N . GLY A 1 98 ? -6.662 6.356 12.268 1.00 92.00 98 GLY A N 1
ATOM 757 C CA . GLY A 1 98 ? -7.765 7.171 12.776 1.00 92.00 98 GLY A CA 1
ATOM 758 C C . GLY A 1 98 ? -8.750 6.360 13.623 1.00 92.00 98 GLY A C 1
ATOM 759 O O . GLY A 1 98 ? -9.142 6.804 14.702 1.00 92.00 98 GLY A O 1
ATOM 760 N N . GLY A 1 99 ? -9.100 5.145 13.187 1.00 88.75 99 GLY A N 1
ATOM 761 C CA . GLY A 1 99 ? -9.951 4.223 13.943 1.00 88.75 99 GLY A CA 1
ATOM 762 C C . GLY A 1 99 ? -9.361 3.859 15.307 1.00 88.75 99 GLY A C 1
ATOM 763 O O . GLY A 1 99 ? -10.062 3.923 16.320 1.00 88.75 99 GLY A O 1
ATOM 764 N N . ILE A 1 100 ? -8.056 3.565 15.353 1.00 88.50 100 ILE A N 1
ATOM 765 C CA . ILE A 1 100 ? -7.329 3.301 16.604 1.00 88.50 100 ILE A CA 1
ATOM 766 C C . ILE A 1 100 ? -7.306 4.549 17.499 1.00 88.50 100 ILE A C 1
ATOM 768 O O . ILE A 1 100 ? -7.645 4.454 18.678 1.00 88.50 100 ILE A O 1
ATOM 772 N N . TRP A 1 101 ? -6.951 5.719 16.953 1.00 87.31 101 TRP A N 1
ATOM 773 C CA . TRP A 1 101 ? -6.859 6.980 17.703 1.00 87.31 101 TRP A CA 1
ATOM 774 C C . TRP A 1 101 ? -8.182 7.370 18.370 1.00 87.31 101 TRP A C 1
ATOM 776 O O . TRP A 1 101 ? -8.210 7.782 19.528 1.00 87.31 101 TRP A O 1
ATOM 786 N N . LEU A 1 102 ? -9.297 7.195 17.660 1.00 86.75 102 LEU A N 1
ATOM 787 C CA . LEU A 1 102 ? -10.636 7.490 18.170 1.00 86.75 102 LEU A CA 1
ATOM 788 C C . LEU A 1 102 ? -11.165 6.417 19.142 1.00 86.75 102 LEU A C 1
ATOM 790 O O . LEU A 1 102 ? -12.320 6.491 19.558 1.00 86.75 102 LEU A O 1
ATOM 794 N N . ASN A 1 103 ? -10.352 5.415 19.510 1.00 73.75 103 ASN A N 1
ATOM 795 C CA . ASN A 1 103 ? -10.756 4.231 20.280 1.00 73.75 103 ASN A CA 1
ATOM 796 C C . ASN A 1 103 ? -11.930 3.461 19.657 1.00 73.75 103 ASN A C 1
ATOM 798 O O . ASN A 1 103 ? -12.592 2.655 20.321 1.00 73.75 103 ASN A O 1
ATOM 802 N N . ILE A 1 104 ? -12.164 3.641 18.359 1.00 67.81 104 ILE A N 1
ATOM 803 C CA . ILE A 1 104 ? -13.158 2.880 17.620 1.00 67.81 104 ILE A CA 1
ATOM 804 C C . ILE A 1 104 ? -12.478 1.576 17.217 1.00 67.81 104 ILE A C 1
ATOM 806 O O . ILE A 1 104 ? -12.167 1.335 16.056 1.00 67.81 104 ILE A O 1
ATOM 810 N N . CYS A 1 105 ? -12.278 0.693 18.198 1.00 56.22 105 CYS A N 1
ATOM 811 C CA . CYS A 1 105 ? -11.752 -0.665 17.998 1.00 56.22 105 CYS A CA 1
ATOM 812 C C . CYS A 1 105 ? -12.649 -1.547 17.094 1.00 56.22 105 CYS A C 1
ATOM 814 O O . CYS A 1 105 ? -12.410 -2.743 16.985 1.00 56.22 105 CYS A O 1
ATOM 816 N N . ASN A 1 106 ? -13.693 -0.972 16.487 1.00 52.75 106 ASN A N 1
ATOM 817 C CA . ASN A 1 106 ? -14.795 -1.649 15.813 1.00 52.75 106 ASN A CA 1
ATOM 818 C C . ASN A 1 106 ? -15.095 -1.109 14.404 1.00 52.75 106 ASN A C 1
ATOM 820 O O . ASN A 1 106 ? -16.116 -1.504 13.844 1.00 52.75 106 ASN A O 1
ATOM 824 N N . LEU A 1 107 ? -14.301 -0.177 13.860 1.00 52.31 107 LEU A N 1
ATOM 825 C CA . LEU A 1 107 ? -14.638 0.433 12.566 1.00 52.31 107 LEU A CA 1
ATOM 826 C C . LEU A 1 107 ? -14.322 -0.499 11.392 1.00 52.31 107 LEU A C 1
ATOM 828 O O . LEU A 1 107 ? -15.137 -0.567 10.479 1.00 52.31 107 LEU A O 1
ATOM 832 N N . PHE A 1 108 ? -13.229 -1.265 11.473 1.00 43.75 108 PHE A N 1
ATOM 833 C CA . PHE A 1 108 ? -12.861 -2.347 10.557 1.00 43.75 108 PHE A CA 1
ATOM 834 C C . PHE A 1 108 ? -11.965 -3.341 11.284 1.00 43.75 108 PHE A C 1
ATOM 836 O O . PHE A 1 108 ? -11.090 -2.890 12.053 1.00 43.75 108 PHE A O 1
#

Foldseek 3Di:
DCCLVVQLCVLVVLLVVLVVLVVVCLVPLDPVSLVVSLVSLVVSLVSLVVSLVVLVVVLVVCCVPHPNVVSVVVSVVVSVVSVVSSVVSVVVNVVSVVCVVVVVSNPD

Organism: NCBI:txid985762

Sequence (108 aa):
MPLHPLFVHFPIALLSFATLIALLNVMLKKKDLSFSLALILIFGMLSGAISYLLGDSGEEYAMQHFNPQHVESLVHLHETFAMLALIAYGLATVIQLGGIWLNICNLF